Protein AF-A0A7V3QXL4-F1 (afdb_monomer_lite)

pLDDT: mean 93.96, std 12.26, range [46.34, 98.75]

Radius of gyration: 11.3 Å; chains: 1; bounding box: 27×18×30 Å

Structure (mmCIF, N/CA/C/O backbone):
data_AF-A0A7V3QXL4-F1
#
_entry.id   AF-A0A7V3QXL4-F1
#
loop_
_atom_site.group_PDB
_atom_site.id
_atom_site.type_symbol
_atom_site.label_atom_id
_atom_site.label_alt_id
_atom_site.label_comp_id
_atom_site.label_asym_id
_atom_site.label_entity_id
_atom_site.label_seq_id
_atom_site.pdbx_PDB_ins_code
_atom_site.Cartn_x
_atom_site.Cartn_y
_atom_site.Cartn_z
_atom_site.occupancy
_atom_site.B_iso_or_equiv
_atom_site.auth_seq_id
_atom_site.auth_comp_id
_atom_site.auth_asym_id
_atom_site.auth_atom_id
_atom_site.pdbx_PDB_model_num
ATOM 1 N N . ALA A 1 1 ? 5.108 6.621 -4.271 1.00 94.88 1 ALA A N 1
ATOM 2 C CA . ALA A 1 1 ? 6.493 6.647 -4.804 1.00 94.88 1 ALA A CA 1
ATOM 3 C C . ALA A 1 1 ? 7.332 5.461 -4.316 1.00 94.88 1 ALA A C 1
ATOM 5 O O . ALA A 1 1 ? 7.909 4.761 -5.138 1.00 94.88 1 ALA A O 1
ATOM 6 N N . SER A 1 2 ? 7.374 5.189 -3.009 1.00 98.38 2 SER A N 1
ATOM 7 C CA . SER A 1 2 ? 8.236 4.157 -2.405 1.00 98.38 2 SER A CA 1
ATOM 8 C C . SER A 1 2 ? 8.139 2.770 -3.045 1.00 98.38 2 SER A C 1
ATOM 10 O O . SER A 1 2 ? 9.164 2.129 -3.252 1.00 98.38 2 SER A O 1
ATOM 12 N N . MET A 1 3 ? 6.931 2.334 -3.423 1.00 98.31 3 MET A N 1
ATOM 13 C CA . MET A 1 3 ? 6.713 1.025 -4.053 1.00 98.31 3 MET A CA 1
ATOM 14 C C . MET A 1 3 ? 7.372 0.885 -5.427 1.00 98.31 3 MET A C 1
ATOM 16 O O . MET A 1 3 ? 8.048 -0.109 -5.668 1.00 98.31 3 MET A O 1
ATOM 20 N N . VAL A 1 4 ? 7.241 1.881 -6.312 1.00 98.56 4 VAL A N 1
ATOM 21 C CA . VAL A 1 4 ? 7.870 1.827 -7.648 1.00 98.56 4 VAL A CA 1
ATOM 22 C C . VAL A 1 4 ? 9.395 1.960 -7.568 1.00 98.56 4 VAL A C 1
ATOM 24 O O . VAL A 1 4 ? 10.110 1.419 -8.406 1.00 98.56 4 VAL A O 1
ATOM 27 N N . LEU A 1 5 ? 9.898 2.614 -6.516 1.00 98.56 5 LEU A N 1
ATOM 28 C CA . LEU A 1 5 ? 11.325 2.680 -6.190 1.00 98.56 5 LEU A CA 1
ATOM 29 C C . LEU A 1 5 ? 11.835 1.456 -5.419 1.00 98.56 5 LEU A C 1
ATOM 31 O O . LEU A 1 5 ? 13.043 1.321 -5.250 1.00 98.56 5 LEU A O 1
ATOM 35 N N . ARG A 1 6 ? 10.940 0.554 -4.991 1.00 98.38 6 ARG A N 1
ATOM 36 C CA . ARG A 1 6 ? 11.271 -0.708 -4.311 1.00 98.38 6 ARG A CA 1
ATOM 37 C C . ARG A 1 6 ? 12.070 -0.532 -3.008 1.00 98.38 6 ARG A C 1
ATOM 39 O O . ARG A 1 6 ? 12.871 -1.390 -2.652 1.00 98.38 6 ARG A O 1
ATOM 46 N N . CYS A 1 7 ? 11.847 0.568 -2.288 1.00 98.62 7 CYS A N 1
ATOM 47 C CA . CYS A 1 7 ? 12.438 0.800 -0.966 1.00 98.62 7 CYS A CA 1
ATOM 48 C C . CYS A 1 7 ? 11.507 0.249 0.127 1.00 98.62 7 CYS A C 1
ATOM 50 O O . CYS A 1 7 ? 10.528 0.911 0.463 1.00 98.62 7 CYS A O 1
ATOM 52 N N . ASP A 1 8 ? 11.790 -0.938 0.674 1.00 98.56 8 ASP A N 1
ATOM 53 C CA . ASP A 1 8 ? 10.919 -1.593 1.669 1.00 98.56 8 ASP A CA 1
ATOM 54 C C . ASP A 1 8 ? 10.730 -0.764 2.946 1.00 98.56 8 ASP A C 1
ATOM 56 O O . ASP A 1 8 ? 9.593 -0.578 3.375 1.00 98.56 8 ASP A O 1
ATOM 60 N N . ASP A 1 9 ? 11.797 -0.176 3.491 1.00 98.62 9 ASP A N 1
ATOM 61 C CA . ASP A 1 9 ? 11.703 0.671 4.690 1.00 98.62 9 ASP A CA 1
ATOM 62 C C . ASP A 1 9 ? 10.839 1.914 4.434 1.00 98.62 9 ASP A C 1
ATOM 64 O O . ASP A 1 9 ? 9.991 2.286 5.244 1.00 98.62 9 ASP A O 1
ATOM 68 N N . CYS A 1 10 ? 10.994 2.527 3.255 1.00 98.69 10 CYS A N 1
ATOM 69 C CA . CYS A 1 10 ? 10.176 3.661 2.839 1.00 98.69 10 CYS A CA 1
ATOM 70 C C . CYS A 1 10 ? 8.705 3.253 2.650 1.00 98.69 10 CYS A C 1
ATOM 72 O O . CYS A 1 10 ? 7.804 4.040 2.930 1.00 98.69 10 CYS A O 1
ATOM 74 N N . ILE A 1 11 ? 8.442 2.054 2.118 1.00 98.69 11 ILE A N 1
ATOM 75 C CA . ILE A 1 11 ? 7.080 1.527 1.957 1.00 98.69 11 ILE A CA 1
ATOM 76 C C . ILE A 1 11 ? 6.451 1.325 3.332 1.00 98.69 11 ILE A C 1
ATOM 78 O O . ILE A 1 11 ? 5.349 1.816 3.554 1.00 98.69 11 ILE A O 1
ATOM 82 N N . ALA A 1 12 ? 7.163 0.675 4.253 1.00 98.44 12 ALA A N 1
ATOM 83 C CA . ALA A 1 12 ? 6.677 0.427 5.602 1.00 98.44 12 ALA A CA 1
ATOM 84 C C . ALA A 1 12 ? 6.334 1.727 6.336 1.00 98.44 12 ALA A C 1
ATOM 86 O O . ALA A 1 12 ? 5.217 1.881 6.830 1.00 98.44 12 ALA A O 1
ATOM 87 N N . TYR A 1 13 ? 7.258 2.694 6.314 1.00 98.50 13 TYR A N 1
ATOM 88 C CA . TYR A 1 13 ? 7.051 4.016 6.898 1.00 98.50 13 TYR A CA 1
ATOM 89 C C . TYR A 1 13 ? 5.776 4.684 6.368 1.00 98.50 13 TYR A C 1
ATOM 91 O O . TYR A 1 13 ? 4.927 5.114 7.146 1.00 98.50 13 TYR A O 1
ATOM 99 N N . HIS A 1 14 ? 5.607 4.739 5.043 1.00 98.56 14 HIS A N 1
ATOM 100 C CA . HIS A 1 14 ? 4.451 5.414 4.457 1.00 98.56 14 HIS A CA 1
ATOM 101 C C . HIS A 1 14 ? 3.136 4.649 4.650 1.00 98.56 14 HIS A C 1
ATOM 103 O O . HIS A 1 14 ? 2.112 5.296 4.824 1.00 98.56 14 HIS A O 1
ATOM 109 N N . VAL A 1 15 ? 3.136 3.313 4.674 1.00 98.19 15 VAL A N 1
ATOM 110 C CA . VAL A 1 15 ? 1.918 2.530 4.959 1.00 98.19 15 VAL A CA 1
ATOM 111 C C . VAL A 1 15 ? 1.417 2.791 6.380 1.00 98.19 15 VAL A C 1
ATOM 113 O O . VAL A 1 15 ? 0.232 3.068 6.556 1.00 98.19 15 VAL A O 1
ATOM 116 N N . ILE A 1 16 ? 2.312 2.774 7.376 1.00 97.31 16 ILE A N 1
ATOM 117 C CA . ILE A 1 16 ? 1.965 3.072 8.775 1.00 97.31 16 ILE A CA 1
ATOM 118 C C . ILE A 1 16 ? 1.415 4.498 8.888 1.00 97.31 16 ILE A C 1
ATOM 120 O O . ILE A 1 16 ? 0.317 4.694 9.403 1.00 97.31 16 ILE A O 1
ATOM 124 N N . ARG A 1 17 ? 2.126 5.488 8.329 1.00 97.94 17 ARG A N 1
ATOM 125 C CA . ARG A 1 17 ? 1.698 6.896 8.342 1.00 97.94 17 ARG A CA 1
ATOM 126 C C . ARG A 1 17 ? 0.340 7.113 7.678 1.00 97.94 17 ARG A C 1
ATOM 128 O O . ARG A 1 17 ? -0.494 7.812 8.238 1.00 97.94 17 ARG A O 1
ATOM 135 N N . CYS A 1 18 ? 0.092 6.495 6.524 1.00 97.50 18 CYS A N 1
ATOM 136 C CA . CYS A 1 18 ? -1.205 6.594 5.858 1.00 97.50 18 CYS A CA 1
ATOM 137 C C . CYS A 1 18 ? -2.334 6.005 6.717 1.00 97.50 18 CYS A C 1
ATOM 139 O O . CYS A 1 18 ? -3.423 6.570 6.748 1.00 97.50 18 CYS A O 1
ATOM 141 N N . ARG A 1 19 ? -2.091 4.910 7.451 1.00 94.94 19 ARG A N 1
ATOM 142 C CA . ARG A 1 19 ? -3.086 4.374 8.394 1.00 94.94 19 ARG A CA 1
ATOM 143 C C . ARG A 1 19 ? -3.316 5.286 9.594 1.00 94.94 19 ARG A C 1
ATOM 145 O O . ARG A 1 19 ? -4.468 5.489 9.958 1.00 94.94 19 ARG A O 1
ATOM 152 N N . GLU A 1 20 ? -2.268 5.878 10.162 1.00 95.25 20 GLU A N 1
ATOM 153 C CA . GLU A 1 20 ? -2.386 6.881 11.237 1.00 95.25 20 GLU A CA 1
ATOM 154 C C . GLU A 1 20 ? -3.165 8.131 10.797 1.00 95.25 20 GLU A C 1
ATOM 156 O O . GLU A 1 20 ? -3.845 8.759 11.605 1.00 95.25 20 GLU A O 1
ATOM 161 N N . GLU A 1 21 ? -3.086 8.484 9.514 1.00 96.81 21 GLU A N 1
ATOM 162 C CA . GLU A 1 21 ? -3.824 9.597 8.905 1.00 96.81 21 GLU A CA 1
ATOM 163 C C . GLU A 1 21 ? -5.247 9.208 8.465 1.00 96.81 21 GLU A C 1
ATOM 165 O O . GLU A 1 21 ? -5.976 10.035 7.921 1.00 96.81 21 GLU A O 1
ATOM 170 N N . GLY A 1 22 ? -5.667 7.968 8.736 1.00 95.25 22 GLY A N 1
ATOM 171 C CA . GLY A 1 22 ? -7.025 7.491 8.489 1.00 95.25 22 GLY A CA 1
ATOM 172 C C . GLY A 1 22 ? -7.295 7.037 7.055 1.00 95.25 22 GLY A C 1
ATOM 173 O O . GLY A 1 22 ? -8.452 6.785 6.724 1.00 95.25 22 GLY A O 1
ATOM 174 N N . CYS A 1 23 ? -6.273 6.888 6.200 1.00 97.12 23 CYS A N 1
ATOM 175 C CA . CYS A 1 23 ? -6.467 6.327 4.861 1.00 97.12 23 CYS A CA 1
ATOM 176 C C . CYS A 1 23 ? -7.045 4.918 4.977 1.00 97.12 23 CYS A C 1
ATOM 178 O O . CYS A 1 23 ? -6.452 4.039 5.612 1.00 97.12 23 CYS A O 1
ATOM 180 N N . SER A 1 24 ? -8.185 4.688 4.341 1.00 96.50 24 SER A N 1
ATOM 181 C CA . SER A 1 24 ? -8.864 3.401 4.333 1.00 96.50 24 SER A CA 1
ATOM 182 C C . SER A 1 24 ? -8.023 2.326 3.644 1.00 96.50 24 SER A C 1
ATOM 184 O O . SER A 1 24 ? -7.165 2.593 2.796 1.00 96.50 24 SER A O 1
ATOM 186 N N . ARG A 1 25 ? -8.314 1.062 3.968 1.00 96.56 25 ARG A N 1
ATOM 187 C CA . ARG A 1 25 ? -7.710 -0.079 3.273 1.00 96.56 25 ARG A CA 1
ATOM 188 C C . ARG A 1 25 ? -7.961 -0.002 1.765 1.00 96.56 25 ARG A C 1
ATOM 190 O O . ARG A 1 25 ? -7.048 -0.249 0.986 1.00 96.56 25 ARG A O 1
ATOM 197 N N . ALA A 1 26 ? -9.167 0.382 1.347 1.00 97.69 26 ALA A N 1
ATOM 198 C CA . ALA A 1 26 ? -9.512 0.521 -0.066 1.00 97.69 26 ALA A CA 1
ATOM 199 C C . ALA A 1 26 ? -8.606 1.537 -0.785 1.00 97.69 26 ALA A C 1
ATOM 201 O O . ALA A 1 26 ? -8.012 1.195 -1.806 1.00 97.69 26 ALA A O 1
ATOM 202 N N . GLU A 1 27 ? -8.414 2.728 -0.210 1.00 98.25 27 GLU A N 1
ATOM 203 C CA . GLU A 1 27 ? -7.538 3.767 -0.776 1.00 98.25 27 GLU A CA 1
ATOM 204 C C . GLU A 1 27 ? -6.078 3.301 -0.883 1.00 98.25 27 GLU A C 1
ATOM 206 O O . GLU A 1 27 ? -5.405 3.547 -1.889 1.00 98.25 27 GLU A O 1
ATOM 211 N N . LEU A 1 28 ? -5.580 2.567 0.119 1.00 98.12 28 LEU A N 1
ATOM 212 C CA . LEU A 1 28 ? -4.236 1.988 0.065 1.00 98.12 28 LEU A CA 1
ATOM 213 C C . LEU A 1 28 ? -4.103 0.956 -1.058 1.00 98.12 28 LEU A C 1
ATOM 215 O O . LEU A 1 28 ? -3.127 0.989 -1.809 1.00 98.12 28 LEU A O 1
ATOM 219 N N . PHE A 1 29 ? -5.086 0.070 -1.222 1.00 98.19 29 PHE A N 1
ATOM 220 C CA . PHE A 1 29 ? -5.077 -0.917 -2.303 1.00 98.19 29 PHE A CA 1
ATOM 221 C C . PHE A 1 29 ? -5.194 -0.274 -3.690 1.00 98.19 29 PHE A C 1
ATOM 223 O O . PHE A 1 29 ? -4.555 -0.752 -4.631 1.00 98.19 29 PHE A O 1
ATOM 230 N N . GLU A 1 30 ? -5.926 0.832 -3.835 1.00 98.50 30 GLU A N 1
ATOM 231 C CA . GLU A 1 30 ? -5.925 1.622 -5.071 1.00 98.50 30 GLU A CA 1
ATOM 232 C C . GLU A 1 30 ? -4.524 2.162 -5.389 1.00 98.50 30 GLU A C 1
ATOM 234 O O . GLU A 1 30 ? -4.017 1.961 -6.499 1.00 98.50 30 GLU A O 1
ATOM 239 N N . ALA A 1 31 ? -3.837 2.751 -4.406 1.00 98.50 31 ALA A N 1
ATOM 240 C CA . ALA A 1 31 ? -2.464 3.225 -4.577 1.00 98.50 31 ALA A CA 1
A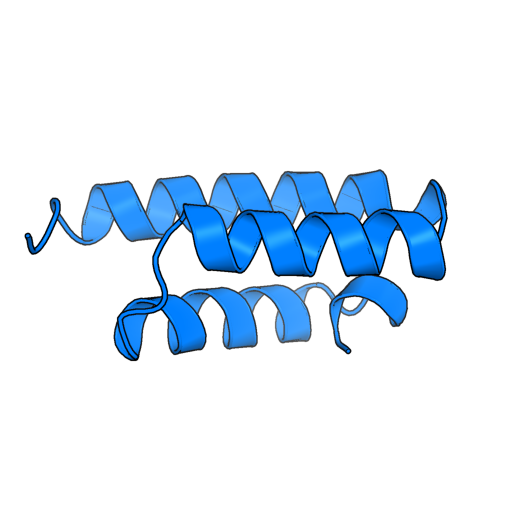TOM 241 C C . ALA A 1 31 ? -1.478 2.081 -4.895 1.00 98.50 31 ALA A C 1
ATOM 243 O O . ALA A 1 31 ? -0.589 2.237 -5.740 1.00 98.50 31 ALA A O 1
ATOM 244 N N . PHE A 1 32 ? -1.643 0.914 -4.262 1.00 98.56 32 PHE A N 1
ATOM 245 C CA . PHE A 1 32 ? -0.829 -0.275 -4.527 1.00 98.56 32 PHE A CA 1
ATOM 246 C C . PHE A 1 32 ? -1.036 -0.800 -5.952 1.00 98.56 32 PHE A C 1
ATOM 248 O O . PHE A 1 32 ? -0.064 -1.174 -6.610 1.00 98.56 32 PHE A O 1
ATOM 255 N N . ASN A 1 33 ? -2.271 -0.771 -6.459 1.00 98.50 33 ASN A N 1
ATOM 256 C CA . ASN A 1 33 ? -2.586 -1.155 -7.835 1.00 98.50 33 ASN A CA 1
ATOM 257 C C . ASN A 1 33 ? -1.949 -0.200 -8.849 1.00 98.50 33 ASN A C 1
ATOM 259 O O . ASN A 1 33 ? -1.345 -0.661 -9.820 1.00 98.50 33 ASN A O 1
ATOM 263 N N . VAL A 1 34 ? -1.995 1.114 -8.602 1.00 98.62 34 VAL A N 1
ATOM 264 C CA . VAL A 1 34 ? -1.272 2.094 -9.432 1.00 98.62 34 VAL A CA 1
ATOM 265 C C . VAL A 1 34 ? 0.228 1.788 -9.432 1.00 98.62 34 VAL A C 1
ATOM 267 O O . VAL A 1 34 ? 0.851 1.741 -10.492 1.00 98.62 34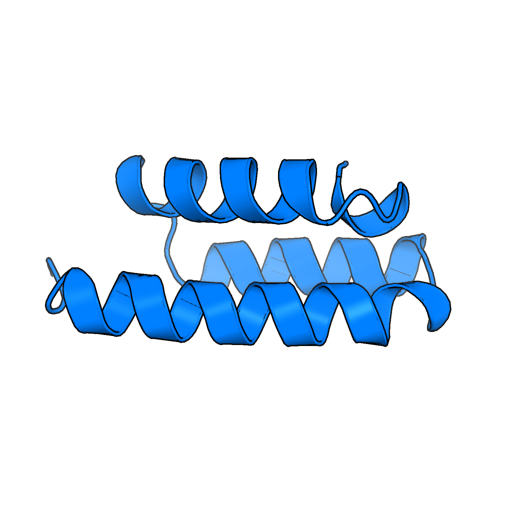 VAL A O 1
ATOM 270 N N . ALA A 1 35 ? 0.815 1.509 -8.264 1.00 98.62 35 ALA A N 1
ATOM 271 C CA . ALA A 1 35 ? 2.229 1.158 -8.166 1.00 98.62 35 ALA A CA 1
ATOM 272 C C . ALA A 1 35 ? 2.578 -0.151 -8.896 1.00 98.62 35 ALA A C 1
ATOM 274 O O . ALA A 1 35 ? 3.645 -0.231 -9.502 1.00 98.62 35 ALA A O 1
ATOM 275 N N . LEU A 1 36 ? 1.698 -1.155 -8.871 1.00 98.62 36 LEU A N 1
ATOM 276 C CA . LEU A 1 36 ? 1.885 -2.420 -9.584 1.00 98.62 36 LEU A CA 1
ATOM 277 C C . LEU A 1 36 ? 1.834 -2.232 -11.105 1.00 98.62 36 LEU A C 1
ATOM 279 O O . LEU A 1 36 ? 2.683 -2.770 -11.813 1.00 98.62 36 LEU A O 1
ATOM 283 N N . VAL A 1 37 ? 0.870 -1.460 -11.612 1.00 98.56 37 VAL A N 1
ATOM 284 C CA . VAL A 1 37 ? 0.745 -1.192 -13.054 1.00 98.56 37 VAL A CA 1
ATOM 285 C C . VAL A 1 37 ? 1.931 -0.367 -13.560 1.00 98.56 37 VAL A C 1
ATOM 287 O O . VAL A 1 37 ? 2.503 -0.693 -14.596 1.00 98.56 37 VAL A O 1
ATOM 290 N N . VAL A 1 38 ? 2.339 0.667 -12.817 1.00 98.62 38 VAL A N 1
ATOM 291 C CA . VAL A 1 38 ? 3.436 1.565 -13.216 1.00 98.62 38 VAL A CA 1
ATOM 292 C C . VAL A 1 38 ? 4.811 0.919 -13.030 1.00 98.62 38 VAL A C 1
ATOM 294 O O . VAL A 1 38 ? 5.682 1.059 -13.884 1.00 98.62 38 VAL A O 1
ATOM 297 N N . GLY A 1 39 ? 5.032 0.227 -11.912 1.00 97.94 39 GLY A N 1
ATOM 298 C CA . GLY A 1 39 ? 6.321 -0.387 -11.583 1.00 97.94 39 GLY A CA 1
ATOM 299 C C . GLY A 1 39 ? 6.505 -1.799 -12.140 1.00 97.94 39 GLY A C 1
ATOM 300 O O . GLY A 1 39 ? 7.616 -2.325 -12.099 1.00 97.94 39 GLY A O 1
ATOM 301 N N . GLY A 1 40 ? 5.445 -2.417 -12.664 1.00 98.62 40 GLY A N 1
ATOM 302 C CA . GLY A 1 40 ? 5.458 -3.771 -13.205 1.00 98.62 40 GLY A CA 1
ATOM 303 C C . GLY A 1 40 ? 5.561 -4.869 -12.141 1.00 98.62 40 GLY A C 1
ATOM 304 O O . GLY A 1 40 ? 5.584 -4.633 -10.931 1.00 98.62 40 GLY A O 1
ATOM 305 N N . SER A 1 41 ? 5.664 -6.117 -12.606 1.00 98.56 41 SER A N 1
ATOM 306 C CA . SER A 1 41 ? 5.668 -7.315 -11.749 1.00 98.56 41 SER A CA 1
ATOM 307 C C . SER A 1 41 ? 6.813 -7.361 -10.731 1.00 98.56 41 SER A C 1
ATOM 309 O O . SER A 1 41 ? 6.696 -8.042 -9.713 1.00 98.56 41 SER A O 1
ATOM 311 N N . ILE A 1 42 ? 7.895 -6.603 -10.942 1.00 98.50 42 ILE A N 1
ATOM 312 C CA . ILE A 1 42 ? 9.009 -6.507 -9.988 1.00 98.50 42 ILE A CA 1
ATOM 313 C C . ILE A 1 42 ? 8.599 -5.857 -8.655 1.00 98.50 42 ILE A C 1
ATOM 315 O O . ILE A 1 42 ? 9.285 -6.036 -7.653 1.00 98.50 42 ILE A O 1
ATOM 319 N N . VAL A 1 43 ? 7.467 -5.146 -8.608 1.00 98.75 43 VAL A N 1
ATOM 320 C CA . VAL A 1 43 ? 6.906 -4.575 -7.373 1.00 98.75 43 VAL A CA 1
ATOM 321 C C . VAL A 1 43 ? 6.199 -5.635 -6.517 1.00 98.75 43 VAL A C 1
ATOM 323 O O . VAL A 1 43 ? 6.057 -5.437 -5.313 1.00 98.75 43 VAL A O 1
ATOM 326 N N . ILE A 1 44 ? 5.807 -6.789 -7.076 1.00 98.75 44 ILE A N 1
ATOM 327 C CA . ILE A 1 44 ? 5.002 -7.807 -6.372 1.00 98.75 44 ILE A CA 1
ATOM 328 C C . ILE A 1 44 ? 5.609 -8.238 -5.023 1.00 98.75 44 ILE A C 1
ATOM 330 O O . ILE A 1 44 ? 4.861 -8.273 -4.044 1.00 98.75 44 ILE A O 1
ATOM 334 N N . PRO A 1 45 ? 6.921 -8.535 -4.891 1.00 98.75 45 PRO A N 1
ATOM 335 C CA . PRO A 1 45 ? 7.493 -8.900 -3.593 1.00 98.75 45 PRO A CA 1
ATOM 336 C C . PRO A 1 45 ? 7.349 -7.794 -2.538 1.00 98.75 45 PRO A C 1
ATOM 338 O O . PRO A 1 45 ? 7.066 -8.089 -1.379 1.00 98.75 45 PRO A O 1
ATOM 341 N N . HIS A 1 46 ? 7.496 -6.533 -2.947 1.00 98.75 46 HIS A N 1
ATOM 342 C CA . HIS A 1 46 ? 7.361 -5.363 -2.080 1.00 98.75 46 HIS A CA 1
ATOM 343 C C . HIS A 1 46 ? 5.900 -5.120 -1.692 1.00 98.75 46 HIS A C 1
ATOM 345 O O . HIS A 1 46 ? 5.598 -4.867 -0.531 1.00 98.75 46 HIS A O 1
ATOM 351 N N . LEU A 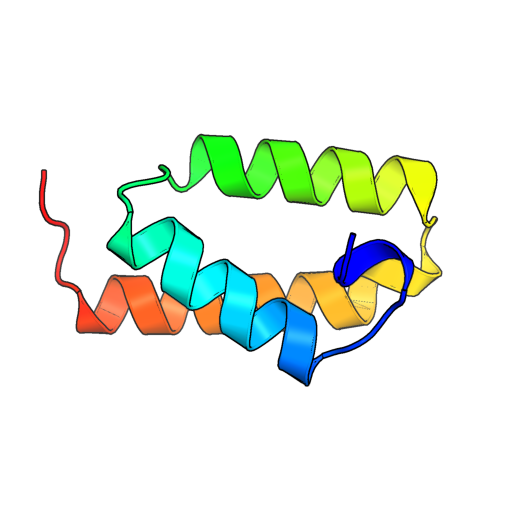1 47 ? 4.977 -5.278 -2.645 1.00 98.69 47 LEU A N 1
ATOM 352 C CA . LEU A 1 47 ? 3.537 -5.189 -2.405 1.00 98.69 47 LEU A CA 1
ATOM 353 C C . LEU A 1 47 ? 3.069 -6.256 -1.413 1.00 98.69 47 LEU A C 1
ATOM 355 O O . LEU A 1 47 ? 2.334 -5.940 -0.486 1.00 98.69 47 LEU A O 1
ATOM 359 N N . ARG A 1 48 ? 3.529 -7.505 -1.551 1.00 98.62 48 ARG A N 1
ATOM 360 C CA . ARG A 1 48 ? 3.178 -8.582 -0.609 1.00 98.62 48 ARG A CA 1
ATOM 361 C C . ARG A 1 48 ? 3.627 -8.267 0.819 1.00 98.62 48 ARG A C 1
ATOM 363 O O . ARG A 1 48 ? 2.872 -8.526 1.748 1.00 98.62 48 ARG A O 1
ATOM 370 N N . ARG A 1 49 ? 4.828 -7.700 0.991 1.00 98.69 49 ARG A N 1
ATOM 371 C CA . ARG A 1 49 ? 5.315 -7.243 2.303 1.00 98.69 49 ARG A CA 1
ATOM 372 C C . ARG A 1 49 ? 4.508 -6.060 2.837 1.00 98.69 49 ARG A C 1
ATOM 374 O O . ARG A 1 49 ? 4.167 -6.060 4.011 1.00 98.69 49 ARG A O 1
ATOM 381 N N . ALA A 1 50 ? 4.163 -5.099 1.980 1.00 98.50 50 ALA A N 1
ATOM 382 C CA . ALA A 1 50 ? 3.333 -3.954 2.349 1.00 98.50 50 ALA A CA 1
ATOM 383 C C . ALA A 1 50 ? 1.945 -4.380 2.851 1.00 98.50 50 ALA A C 1
ATOM 385 O O . ALA A 1 50 ? 1.474 -3.852 3.850 1.00 98.50 50 ALA A O 1
ATOM 386 N N . VAL A 1 51 ? 1.316 -5.356 2.184 1.00 98.31 51 VAL A N 1
ATOM 387 C CA . VAL A 1 51 ? 0.020 -5.914 2.601 1.00 98.31 51 VAL A CA 1
ATOM 388 C C . VAL A 1 51 ? 0.142 -6.662 3.928 1.00 98.31 51 VAL A C 1
ATOM 390 O O . VAL A 1 51 ? -0.678 -6.433 4.805 1.00 98.31 51 VAL A O 1
ATOM 393 N N . ALA A 1 52 ? 1.181 -7.485 4.114 1.00 98.31 52 ALA A N 1
ATOM 394 C CA . ALA A 1 52 ? 1.405 -8.172 5.389 1.00 98.31 52 ALA A CA 1
ATOM 395 C C . ALA A 1 52 ? 1.578 -7.180 6.553 1.00 98.31 52 ALA A C 1
ATOM 397 O O . ALA A 1 52 ? 0.949 -7.337 7.594 1.00 98.31 52 ALA A O 1
ATOM 398 N N . LEU A 1 53 ? 2.358 -6.114 6.345 1.00 97.75 53 LEU A N 1
ATOM 399 C CA . LEU A 1 53 ? 2.502 -5.040 7.326 1.00 97.75 53 LEU A CA 1
ATOM 400 C C . LEU A 1 53 ? 1.173 -4.323 7.591 1.00 97.75 53 LEU A C 1
ATOM 402 O O . LEU A 1 53 ? 0.862 -4.009 8.7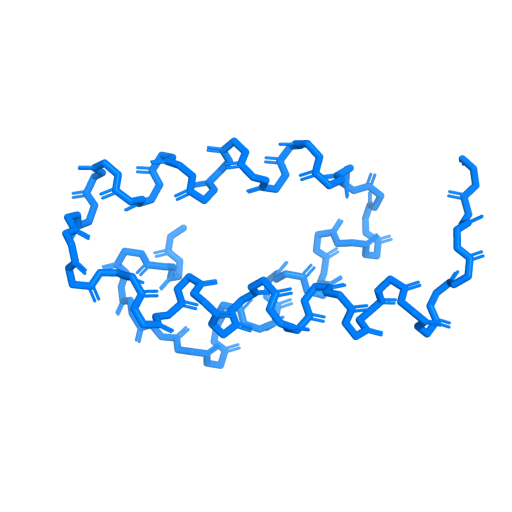34 1.00 97.75 53 LEU A O 1
ATOM 406 N N . LEU A 1 54 ? 0.394 -4.037 6.547 1.00 97.25 54 LEU A N 1
ATOM 407 C CA . LEU A 1 54 ? -0.910 -3.400 6.701 1.00 97.25 54 LEU A CA 1
ATOM 408 C C . LEU A 1 54 ? -1.849 -4.262 7.557 1.00 97.25 54 LEU A C 1
ATOM 410 O O . LEU A 1 54 ? -2.500 -3.729 8.451 1.00 97.25 54 LEU A O 1
ATOM 414 N N . ASP A 1 55 ? -1.865 -5.577 7.335 1.00 96.75 55 ASP A N 1
ATOM 415 C CA . ASP A 1 55 ? -2.648 -6.518 8.139 1.00 96.75 55 ASP A CA 1
ATOM 416 C C . ASP A 1 55 ? -2.183 -6.515 9.615 1.00 96.75 55 ASP A C 1
ATOM 418 O O . ASP A 1 55 ? -3.012 -6.536 10.524 1.00 96.75 55 ASP A O 1
ATOM 422 N N . GLU A 1 56 ? -0.872 -6.424 9.879 1.00 96.06 56 GLU A N 1
ATOM 423 C CA . GLU A 1 56 ? -0.324 -6.285 11.240 1.00 96.06 56 GLU A CA 1
ATOM 424 C C . GLU A 1 56 ? -0.749 -4.970 11.911 1.00 96.06 56 GLU A C 1
ATOM 426 O O . GLU A 1 56 ? -1.159 -4.973 13.073 1.00 96.06 56 GLU A O 1
ATOM 431 N N . VAL A 1 57 ? -0.683 -3.850 11.185 1.00 93.69 57 VAL A N 1
ATOM 432 C CA . VAL A 1 57 ? -1.096 -2.523 11.673 1.00 93.69 57 VAL A CA 1
ATOM 433 C C . VAL A 1 57 ? -2.593 -2.500 11.983 1.00 93.69 57 VAL A C 1
ATOM 435 O O . VAL A 1 57 ? -3.002 -1.975 13.016 1.00 93.69 57 VAL A O 1
ATOM 438 N N . GLU A 1 58 ? -3.421 -3.097 11.125 1.00 90.94 58 GLU A N 1
ATOM 439 C CA . GLU A 1 58 ? -4.869 -3.206 11.337 1.00 90.94 58 GLU A CA 1
ATOM 440 C C . GLU A 1 58 ? -5.206 -4.117 12.527 1.00 90.94 58 GLU A C 1
ATOM 442 O O . GLU A 1 58 ? -6.082 -3.783 13.327 1.00 90.94 58 GLU A O 1
ATOM 447 N N . ALA A 1 59 ? -4.471 -5.219 12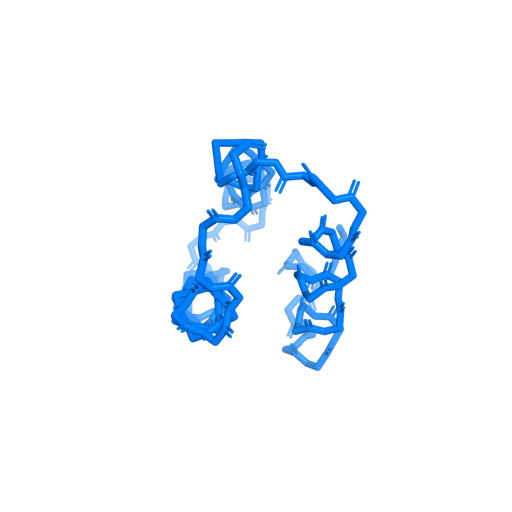.706 1.00 90.44 59 ALA A N 1
ATOM 448 C CA . ALA A 1 59 ? -4.638 -6.113 13.852 1.00 90.44 59 ALA A CA 1
ATOM 449 C C . ALA A 1 59 ? -4.245 -5.454 15.187 1.00 90.44 59 ALA A C 1
ATOM 451 O O . ALA A 1 59 ? -4.861 -5.734 16.216 1.00 90.44 59 ALA A O 1
ATOM 452 N N . GLN A 1 60 ? -3.240 -4.575 15.184 1.00 80.81 60 GLN A N 1
ATOM 453 C CA . GLN A 1 60 ? -2.831 -3.802 16.364 1.00 80.81 60 GLN A CA 1
ATOM 454 C C . GLN A 1 60 ? -3.761 -2.611 16.637 1.00 80.81 60 GLN A C 1
ATOM 456 O O . GLN A 1 60 ? -3.926 -2.213 17.789 1.00 80.81 60 GLN A O 1
ATOM 461 N N . GLY A 1 61 ? -4.358 -2.049 15.583 1.00 66.12 61 GLY A N 1
ATOM 462 C CA . GLY A 1 61 ? -5.192 -0.850 15.628 1.00 66.12 61 GLY A CA 1
ATOM 463 C C . GLY A 1 61 ? -6.673 -1.081 15.923 1.00 66.12 61 GLY A C 1
ATOM 464 O O . GLY A 1 61 ? -7.375 -0.092 16.093 1.00 66.1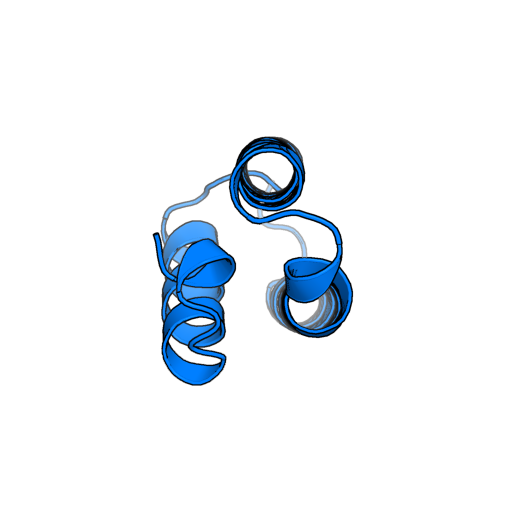2 61 GLY A O 1
ATOM 465 N N . GLY A 1 62 ? -7.142 -2.337 15.986 1.00 51.53 62 GLY A N 1
ATOM 466 C CA . GLY A 1 62 ? -8.497 -2.697 16.416 1.00 51.53 62 GLY A CA 1
ATOM 467 C C . GLY A 1 62 ? -9.584 -1.792 15.836 1.00 51.53 62 GLY A C 1
ATOM 468 O O . GLY A 1 62 ? -10.231 -1.097 16.608 1.00 51.53 62 GLY A O 1
ATOM 469 N N . ASP A 1 63 ? -9.715 -1.784 14.504 1.00 53.38 63 ASP A N 1
ATOM 470 C CA . ASP A 1 63 ? -10.801 -1.164 13.722 1.00 53.38 63 ASP A CA 1
ATOM 471 C C . ASP A 1 63 ? -11.427 0.081 14.383 1.00 53.38 63 ASP A C 1
ATOM 473 O O . ASP A 1 63 ? -12.514 0.033 14.962 1.00 53.38 63 ASP A O 1
ATOM 477 N N . ALA A 1 64 ? -10.712 1.210 14.333 1.00 46.34 64 ALA A N 1
ATOM 478 C CA . ALA A 1 64 ? -11.353 2.499 14.548 1.00 46.34 64 ALA A CA 1
ATOM 479 C C . ALA A 1 64 ? -12.331 2.736 13.373 1.00 46.34 64 ALA A C 1
ATOM 481 O O . ALA A 1 64 ? -11.875 2.682 12.226 1.00 46.34 64 ALA A O 1
ATOM 482 N N . PRO A 1 65 ? -13.635 2.932 13.656 1.00 47.91 65 PRO A N 1
ATOM 483 C CA . PRO A 1 65 ? -14.703 2.953 12.654 1.00 47.91 65 PRO A CA 1
ATOM 484 C C . PRO A 1 65 ? -14.596 4.105 11.652 1.00 47.91 65 PRO A C 1
ATOM 486 O O . PRO A 1 65 ? -14.031 5.165 12.012 1.00 47.91 65 PRO A O 1
#

Foldseek 3Di:
DCLLVVPLVVLLVVLLVCVVVVPDPVNVVVVLVVSCVVSDPVSVVSSVSSVVSNVVSCVVVPDPD

Secondary structure (DSSP, 8-state):
-TTTTT-HHHHHHHHHHHHHTT--HHHHHHHHHHHHHHH-GGGHHHHHHHHHHHHHHHHHHT---

Sequence (65 aa):
ASMVLRCDDCIAYHVIRCREEGCSRAELFEAFNVALVVGGSIVIPHLRRAVALLDEVEAQGGDAP